Protein AF-A0A522YUC5-F1 (afdb_monomer)

Mean predicted aligned error: 2.5 Å

Nearest PDB structures (foldseek):
  3qu7-assembly3_A  TM=7.085E-01  e=2.569E+00  Bacteroides thetaiotaomicron
  3qu4-assembly5_E  TM=7.271E-01  e=8.472E+00  Bacteroides thetaiotaomicron

Radius of gyration: 9.82 Å; Cα contacts (8 Å, |Δi|>4): 14; chains: 1; bounding box: 24×18×18 Å

Sequence (36 aa):
DPKFVEKWFKRNCKETLERECTPQEKGDFLAYLSGK

Solvent-accessible surface area (backbone atoms only — not comparable to full-atom values): 2165 Å² total; per-residue (Å²): 109,74,69,58,52,54,55,47,46,57,48,52,25,36,75,74,68,74,36,75,68,52,74,63,57,53,50,54,51,52,36,53,76,68,76,97

Structure (mmCIF, N/CA/C/O backbone):
data_AF-A0A522YUC5-F1
#
_entry.id   AF-A0A522YUC5-F1
#
loop_
_atom_site.group_PDB
_atom_site.id
_atom_site.type_symbol
_atom_site.label_atom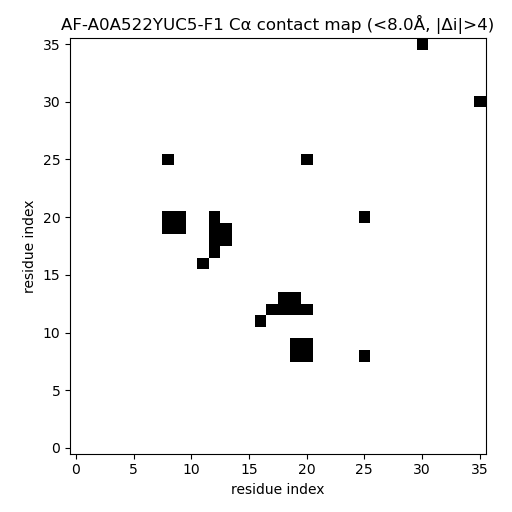_id
_atom_site.label_alt_id
_atom_site.label_comp_id
_atom_site.label_asym_id
_atom_site.label_entity_id
_atom_site.label_seq_id
_atom_site.pdbx_PDB_ins_code
_atom_site.Cartn_x
_atom_site.Cartn_y
_atom_site.Cartn_z
_atom_site.occupancy
_atom_site.B_iso_or_equiv
_atom_site.auth_seq_id
_atom_site.auth_comp_id
_atom_site.auth_asym_id
_atom_site.auth_atom_id
_atom_site.pdbx_PDB_model_num
ATOM 1 N N . ASP A 1 1 ? -1.481 8.267 11.362 1.00 90.50 1 ASP A N 1
ATOM 2 C CA . ASP A 1 1 ? -0.484 9.213 10.822 1.00 90.50 1 ASP A CA 1
ATOM 3 C C . ASP A 1 1 ? -0.316 8.959 9.322 1.00 90.50 1 ASP A C 1
ATOM 5 O O . ASP A 1 1 ? -0.010 7.824 8.961 1.00 90.50 1 ASP A O 1
ATOM 9 N N . PRO A 1 2 ? -0.558 9.951 8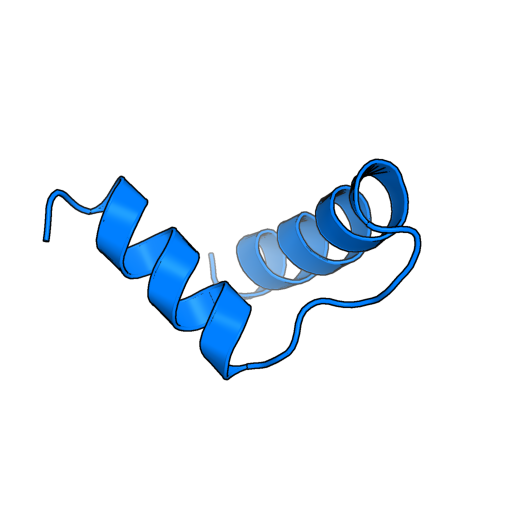.447 1.00 90.94 2 PRO A N 1
ATOM 10 C CA . PRO A 1 2 ? -0.481 9.760 6.995 1.00 90.94 2 PRO A CA 1
ATOM 11 C C . PRO A 1 2 ? 0.901 9.317 6.487 1.00 90.94 2 PRO A C 1
ATOM 13 O O . PRO A 1 2 ? 0.986 8.518 5.558 1.00 90.94 2 PRO A O 1
ATOM 16 N N . LYS A 1 3 ? 1.998 9.769 7.116 1.00 95.44 3 LYS A N 1
ATOM 17 C CA . LYS A 1 3 ? 3.363 9.384 6.717 1.00 95.44 3 LYS A CA 1
ATOM 18 C C . LYS A 1 3 ? 3.638 7.914 7.031 1.00 95.44 3 LYS A C 1
ATOM 20 O O . LYS A 1 3 ? 4.306 7.235 6.252 1.00 95.44 3 LYS A O 1
ATOM 25 N N . PHE A 1 4 ? 3.116 7.413 8.151 1.00 96.31 4 PHE A N 1
ATOM 26 C CA . PHE A 1 4 ? 3.188 5.991 8.490 1.00 96.31 4 PHE A CA 1
ATOM 27 C C . PHE A 1 4 ? 2.477 5.126 7.443 1.00 96.31 4 PHE A C 1
ATOM 29 O O . PHE A 1 4 ? 3.059 4.151 6.973 1.00 96.31 4 PHE A O 1
ATOM 36 N N . VAL A 1 5 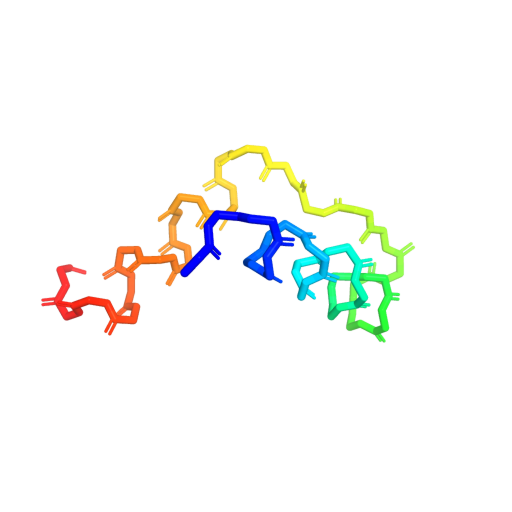? 1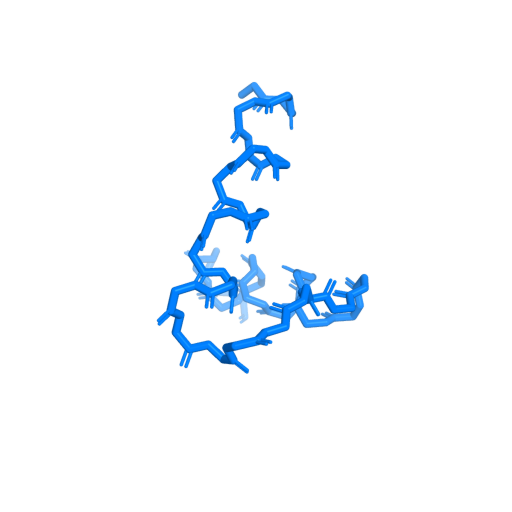.258 5.503 7.048 1.00 96.06 5 VAL A N 1
ATOM 37 C CA . VAL A 1 5 ? 0.448 4.740 6.083 1.00 96.06 5 VAL A CA 1
ATOM 38 C C . VAL A 1 5 ? 1.131 4.675 4.714 1.00 96.06 5 VAL A C 1
ATOM 40 O O . VAL A 1 5 ? 1.272 3.592 4.152 1.00 96.06 5 VAL A O 1
ATOM 43 N N . GLU A 1 6 ? 1.659 5.793 4.212 1.00 96.44 6 GLU A N 1
ATOM 44 C CA . GLU A 1 6 ? 2.394 5.804 2.938 1.00 96.44 6 GLU A CA 1
ATOM 45 C C . GLU A 1 6 ? 3.665 4.944 2.980 1.00 96.44 6 GLU A C 1
ATOM 47 O O . GLU A 1 6 ? 3.953 4.184 2.050 1.00 96.44 6 GLU A O 1
ATOM 52 N N . LYS A 1 7 ? 4.415 5.000 4.088 1.00 97.94 7 LYS A N 1
ATOM 53 C CA . LYS A 1 7 ? 5.585 4.138 4.298 1.00 97.94 7 LYS A CA 1
ATOM 54 C C . LYS A 1 7 ? 5.194 2.660 4.348 1.00 97.94 7 LYS A C 1
ATOM 56 O O . LYS A 1 7 ? 5.929 1.825 3.819 1.00 97.94 7 LYS A O 1
ATOM 61 N N . TRP A 1 8 ? 4.071 2.341 4.989 1.00 97.81 8 TRP A N 1
ATOM 62 C CA . TRP A 1 8 ? 3.553 0.983 5.088 1.00 97.81 8 TRP A CA 1
ATOM 63 C C . TRP A 1 8 ? 3.183 0.443 3.705 1.00 97.81 8 TRP A C 1
ATOM 65 O O . TRP A 1 8 ? 3.690 -0.612 3.325 1.00 97.81 8 TRP A O 1
ATOM 75 N N . PHE A 1 9 ? 2.421 1.192 2.903 1.00 98.06 9 PHE A N 1
ATOM 76 C CA . PHE A 1 9 ? 2.085 0.776 1.538 1.00 98.06 9 PHE A CA 1
ATOM 77 C C . PHE A 1 9 ? 3.328 0.599 0.665 1.00 98.06 9 PHE A C 1
ATOM 79 O O . PHE A 1 9 ? 3.452 -0.405 -0.028 1.00 98.06 9 PHE A O 1
ATOM 86 N N . LYS A 1 10 ? 4.301 1.516 0.734 1.00 97.31 10 LYS A N 1
ATOM 87 C CA . LYS A 1 10 ? 5.531 1.398 -0.063 1.00 97.31 10 LYS A CA 1
ATOM 88 C C . LYS A 1 10 ? 6.314 0.110 0.221 1.00 97.31 10 LYS A C 1
ATOM 90 O O . LYS A 1 10 ? 6.952 -0.408 -0.690 1.00 97.31 10 LYS A O 1
ATOM 95 N N . ARG A 1 11 ? 6.297 -0.384 1.463 1.00 98.19 11 ARG A N 1
ATOM 96 C CA . ARG A 1 11 ? 6.959 -1.642 1.853 1.00 98.19 11 ARG A CA 1
ATOM 97 C C . ARG A 1 11 ? 6.133 -2.854 1.444 1.00 98.19 11 ARG A C 1
ATOM 99 O O . ARG A 1 11 ? 6.598 -3.660 0.652 1.00 98.19 11 ARG A O 1
ATOM 106 N N . ASN A 1 12 ? 4.886 -2.923 1.902 1.00 98.19 12 ASN A N 1
ATOM 107 C CA . ASN A 1 12 ? 4.051 -4.111 1.732 1.00 98.19 12 ASN A CA 1
ATOM 108 C C . ASN A 1 12 ? 3.691 -4.368 0.267 1.00 98.19 12 ASN A C 1
ATOM 110 O O . ASN A 1 12 ? 3.690 -5.518 -0.159 1.00 98.19 12 ASN A O 1
ATOM 114 N N . CYS A 1 13 ? 3.458 -3.320 -0.530 1.00 98.38 13 CYS A N 1
ATOM 115 C CA . CYS A 1 13 ? 3.210 -3.504 -1.959 1.00 98.38 13 CYS A CA 1
ATOM 116 C C . CYS A 1 13 ? 4.456 -4.041 -2.676 1.00 98.38 13 CYS A C 1
ATOM 118 O O . CYS A 1 13 ? 4.335 -4.942 -3.498 1.00 98.38 13 CYS A O 1
ATOM 120 N N . LYS A 1 14 ? 5.659 -3.564 -2.322 1.00 98.12 14 LYS A N 1
ATOM 121 C CA . LYS A 1 14 ? 6.906 -4.079 -2.909 1.00 98.12 14 LYS A CA 1
ATOM 122 C C . LYS A 1 14 ? 7.198 -5.510 -2.491 1.00 98.12 14 LYS A C 1
ATOM 124 O O . LYS A 1 14 ? 7.645 -6.286 -3.316 1.00 98.12 14 LYS A O 1
ATOM 129 N N . GLU A 1 15 ? 6.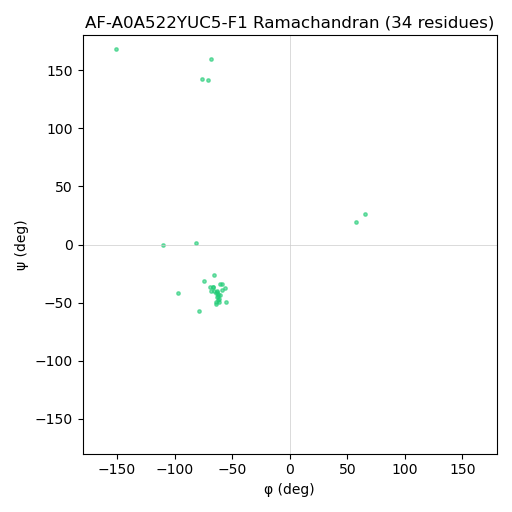951 -5.849 -1.234 1.00 98.19 15 GLU A N 1
ATOM 130 C CA . GLU A 1 15 ? 7.210 -7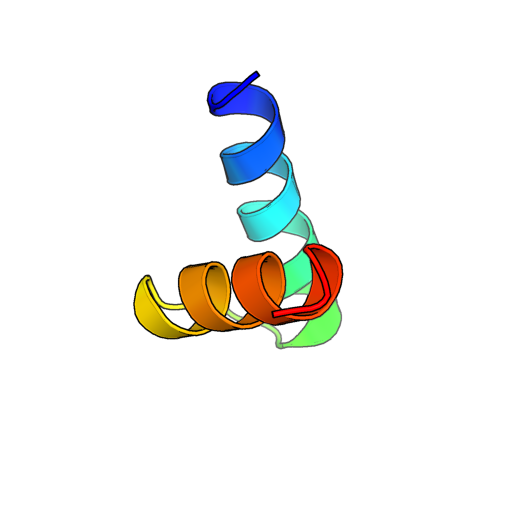.194 -0.716 1.00 98.19 15 GLU A CA 1
ATOM 131 C C . GLU A 1 15 ? 6.176 -8.219 -1.210 1.00 98.19 15 GLU A C 1
ATOM 133 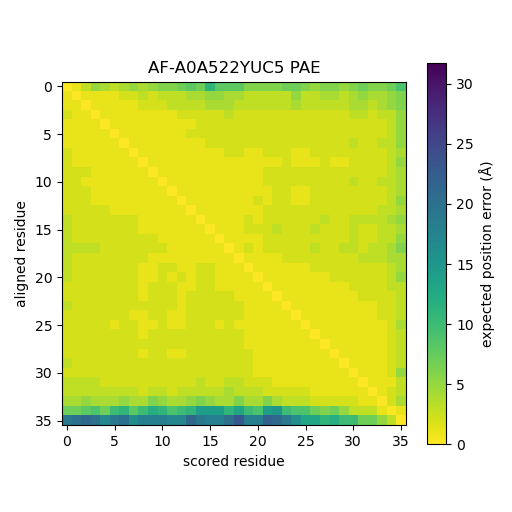O O . GLU A 1 15 ? 6.524 -9.376 -1.404 1.00 98.19 15 GLU A O 1
ATOM 138 N N . THR A 1 16 ? 4.924 -7.807 -1.448 1.00 97.56 16 THR A N 1
ATOM 139 C CA . THR A 1 16 ? 3.828 -8.724 -1.825 1.00 97.56 16 THR A CA 1
ATOM 140 C C . THR A 1 16 ? 3.578 -8.782 -3.330 1.00 97.56 16 THR A C 1
ATOM 142 O O . THR A 1 16 ? 3.311 -9.848 -3.872 1.00 97.56 16 THR A O 1
ATOM 145 N N . LEU A 1 17 ? 3.609 -7.630 -4.004 1.00 97.25 17 LEU A N 1
ATOM 146 C CA . LEU A 1 17 ? 3.259 -7.491 -5.423 1.00 97.25 17 LEU A CA 1
ATOM 147 C C . LEU A 1 17 ? 4.477 -7.188 -6.300 1.00 97.25 17 LEU A C 1
ATOM 149 O O . LEU A 1 17 ? 4.314 -6.981 -7.500 1.00 97.25 17 LEU A O 1
ATOM 153 N N . GLU A 1 18 ? 5.669 -7.077 -5.705 1.00 97.75 18 GLU A N 1
ATOM 154 C CA . GLU A 1 18 ? 6.919 -6.722 -6.395 1.00 97.75 18 GLU A CA 1
ATOM 155 C C . GLU A 1 18 ? 6.858 -5.365 -7.129 1.00 97.75 18 GLU A C 1
ATOM 157 O O . GLU A 1 18 ? 7.679 -5.055 -7.991 1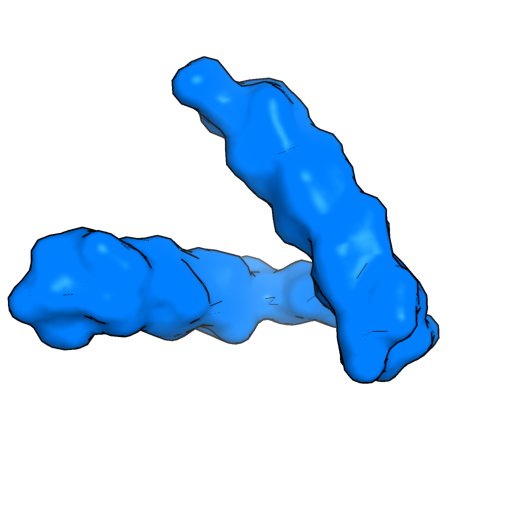.00 97.75 18 GLU A O 1
ATOM 162 N N . ARG A 1 19 ? 5.900 -4.500 -6.755 1.00 97.94 19 ARG A N 1
ATOM 163 C CA . ARG A 1 19 ? 5.695 -3.154 -7.316 1.00 97.94 19 ARG A CA 1
ATOM 164 C C . ARG A 1 19 ? 5.068 -2.198 -6.304 1.00 97.94 19 ARG A C 1
ATOM 166 O O . ARG A 1 19 ? 4.582 -2.602 -5.253 1.00 97.94 19 ARG A O 1
ATOM 173 N N . GLU A 1 20 ? 5.046 -0.904 -6.610 1.00 97.44 20 GLU A N 1
ATOM 174 C CA . GLU A 1 20 ? 4.271 0.050 -5.806 1.00 97.44 20 GLU A CA 1
ATOM 175 C C . GLU A 1 20 ? 2.769 -0.071 -6.121 1.00 97.44 20 GLU A C 1
ATOM 177 O O . GLU A 1 20 ? 2.378 -0.301 -7.269 1.00 97.44 20 GLU A O 1
ATOM 182 N N . CYS A 1 21 ? 1.924 0.070 -5.095 1.00 97.94 21 CYS A N 1
ATOM 183 C CA . CYS A 1 21 ? 0.478 0.136 -5.293 1.00 97.94 21 CYS A CA 1
ATOM 184 C C . CYS A 1 21 ? 0.081 1.462 -5.947 1.00 97.94 21 CYS A C 1
ATOM 186 O O . CYS A 1 21 ? 0.592 2.529 -5.589 1.00 97.94 21 CYS A O 1
ATOM 188 N N . THR A 1 22 ? -0.888 1.391 -6.850 1.00 98.00 22 THR A N 1
ATOM 189 C CA . THR A 1 22 ? -1.549 2.550 -7.448 1.00 98.00 22 THR A CA 1
ATOM 190 C C . THR A 1 22 ? -2.402 3.295 -6.412 1.00 98.00 22 THR A C 1
ATOM 192 O O . THR A 1 22 ? -2.787 2.719 -5.389 1.00 98.00 22 THR A O 1
ATOM 195 N N . PRO A 1 23 ? -2.743 4.576 -6.652 1.00 97.75 23 PRO A N 1
ATOM 196 C CA . PRO A 1 23 ? -3.657 5.311 -5.777 1.00 97.75 23 PRO A CA 1
ATOM 197 C C . PRO A 1 23 ? -5.015 4.617 -5.594 1.00 97.75 23 PRO A C 1
ATOM 199 O O . PRO A 1 23 ? -5.541 4.617 -4.484 1.00 97.75 23 PRO A O 1
ATOM 202 N N . GLN A 1 24 ? -5.541 3.987 -6.653 1.00 97.88 24 GLN A N 1
ATOM 203 C CA . GLN A 1 24 ? -6.802 3.244 -6.606 1.00 97.88 24 GLN A CA 1
ATOM 204 C C . GLN A 1 24 ? -6.701 2.034 -5.667 1.00 97.88 24 GLN A C 1
ATOM 206 O O . GLN A 1 24 ? -7.483 1.931 -4.731 1.00 97.88 24 GLN A O 1
ATOM 211 N N . GLU A 1 25 ? -5.679 1.187 -5.831 1.00 97.94 25 GLU A N 1
ATOM 212 C CA . GLU A 1 25 ? -5.476 -0.002 -4.984 1.00 97.94 25 GLU A CA 1
ATOM 213 C C . GLU A 1 25 ? -5.326 0.350 -3.498 1.00 97.94 25 GLU A C 1
ATOM 215 O O . GLU A 1 25 ? -5.853 -0.347 -2.631 1.00 97.94 25 GLU A O 1
ATOM 220 N N . LYS A 1 26 ? -4.623 1.448 -3.186 1.00 97.50 26 LYS A N 1
ATOM 221 C CA . LYS A 1 26 ? -4.516 1.940 -1.805 1.00 97.50 26 LYS A CA 1
ATOM 222 C C . LYS A 1 26 ? -5.888 2.327 -1.251 1.00 97.50 26 LYS A C 1
ATOM 224 O O . LYS A 1 26 ? -6.192 1.999 -0.106 1.00 97.50 26 LYS A O 1
ATOM 229 N N . GLY A 1 27 ? -6.697 3.024 -2.049 1.00 96.56 27 GLY A N 1
ATOM 230 C CA . GLY A 1 27 ? -8.057 3.418 -1.684 1.00 96.56 27 GLY A CA 1
ATOM 231 C C . GLY A 1 27 ? -8.959 2.212 -1.435 1.00 96.56 27 GLY A C 1
ATOM 232 O O . GLY A 1 27 ? -9.595 2.136 -0.385 1.00 96.56 27 GLY A O 1
ATOM 233 N N . ASP A 1 28 ? -8.940 1.242 -2.347 1.00 97.88 28 ASP A N 1
ATOM 234 C CA . ASP A 1 28 ? -9.747 0.022 -2.259 1.00 97.88 28 ASP A CA 1
ATOM 235 C C . ASP A 1 28 ? -9.371 -0.811 -1.025 1.00 97.88 28 ASP A C 1
ATOM 237 O O . ASP A 1 28 ? -10.241 -1.270 -0.285 1.00 97.88 28 ASP A O 1
ATOM 241 N N . PHE A 1 29 ? -8.073 -0.945 -0.732 1.00 96.38 29 PHE A N 1
ATOM 242 C CA . PHE A 1 29 ? -7.601 -1.661 0.454 1.00 96.38 29 PHE A CA 1
ATOM 243 C C . PHE A 1 29 ? -8.043 -0.987 1.760 1.00 96.38 29 PHE A C 1
ATOM 245 O O . PHE A 1 29 ? -8.467 -1.656 2.702 1.00 96.38 29 PHE A O 1
ATOM 252 N N . LEU A 1 30 ? -7.974 0.346 1.827 1.00 95.44 30 LEU A N 1
ATOM 253 C CA . LEU A 1 30 ? -8.453 1.092 2.992 1.00 95.44 30 LEU A CA 1
ATOM 254 C C . LEU A 1 30 ? -9.974 0.994 3.150 1.00 95.44 30 LEU A C 1
ATOM 256 O O . LEU A 1 30 ? -10.451 0.916 4.284 1.00 95.44 30 LEU A O 1
ATOM 260 N N . ALA A 1 31 ? -10.727 0.981 2.046 1.00 96.81 31 ALA A N 1
ATOM 261 C CA . ALA A 1 31 ? -12.174 0.780 2.067 1.00 96.81 31 ALA A CA 1
ATOM 262 C C . ALA A 1 31 ? -12.524 -0.597 2.649 1.00 96.81 31 ALA A C 1
ATOM 264 O O . ALA A 1 31 ? -13.268 -0.663 3.629 1.00 96.81 31 ALA A O 1
ATOM 265 N N . TYR A 1 32 ? -11.866 -1.651 2.153 1.00 96.00 32 TYR A N 1
ATOM 266 C CA . TYR A 1 32 ? -12.001 -3.017 2.662 1.00 96.00 32 TYR A CA 1
ATOM 267 C C . TYR A 1 32 ? -11.714 -3.117 4.170 1.00 96.00 32 TYR A C 1
ATOM 269 O O . TYR A 1 32 ? -12.525 -3.649 4.927 1.00 96.00 32 TYR A O 1
ATOM 277 N N . LEU A 1 33 ? -10.596 -2.551 4.643 1.00 94.94 33 LEU A N 1
ATOM 278 C CA . LEU A 1 33 ? -10.248 -2.560 6.072 1.00 94.94 33 LEU A CA 1
ATOM 279 C C . LEU A 1 33 ? -11.216 -1.754 6.945 1.00 94.94 33 LEU A C 1
ATOM 281 O O . LEU A 1 33 ? -11.354 -2.033 8.135 1.00 94.94 33 LEU A O 1
ATOM 285 N N . SER A 1 34 ? -11.872 -0.749 6.369 1.00 93.44 34 SER A N 1
ATOM 286 C CA . SER A 1 34 ? -12.851 0.082 7.074 1.00 93.44 34 SER A CA 1
ATOM 287 C C . SER A 1 34 ? -14.232 -0.576 7.169 1.00 93.44 34 SER A C 1
ATOM 289 O O . SER A 1 34 ? -15.150 0.044 7.704 1.00 93.44 34 SER A O 1
ATOM 291 N N . GLY A 1 35 ? -14.398 -1.801 6.650 1.00 83.19 35 GLY A N 1
ATOM 292 C CA . GLY A 1 35 ? -15.685 -2.496 6.606 1.00 83.19 35 GLY A CA 1
ATOM 293 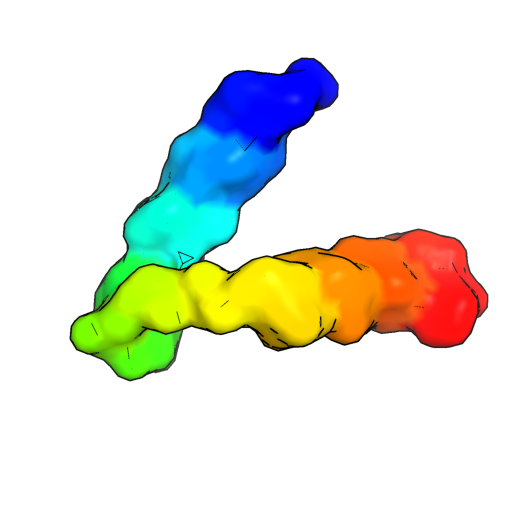C C . GLY A 1 35 ? -16.709 -1.807 5.701 1.00 83.19 35 GLY A C 1
ATOM 294 O O . GLY A 1 35 ? -17.907 -1.905 5.966 1.00 83.19 35 GLY A O 1
ATOM 295 N N . LYS A 1 36 ? -16.239 -1.066 4.691 1.00 57.97 36 LYS A N 1
ATOM 296 C CA . LYS A 1 36 ? -17.077 -0.498 3.633 1.00 57.97 36 LYS A CA 1
ATOM 297 C C . LYS A 1 36 ? -17.094 -1.398 2.410 1.00 57.97 36 LYS A C 1
ATOM 299 O O . LYS A 1 36 ? -16.037 -1.994 2.112 1.00 57.97 36 LYS A O 1
#

Secondary structure (DSSP, 8-state):
-HHHHHHHHHHHHHHHHSSPPPHHHHHHHHHHHTT-

pLDDT: mean 95.32, std 6.94, range [57.97, 98.38]

Foldseek 3Di:
DVVVLQVVQQPCCCVPVVDHDDPVRSVVVVCVVVVD